Protein AF-A0A1F7J9J7-F1 (afdb_monomer)

Mean predicted aligned error: 6.48 Å

Solvent-accessible surface area (backbone atoms only — not comparable to full-atom values): 5836 Å² total; per-residue (Å²): 133,80,79,53,72,65,55,56,52,52,50,50,52,52,49,52,50,50,54,50,53,52,49,49,52,51,32,52,48,26,47,53,49,19,68,74,64,36,76,68,57,12,50,12,27,43,27,33,24,50,12,49,49,44,47,52,52,50,53,51,54,55,47,44,48,73,74,67,50,86,68,96,64,52,74,68,53,50,52,50,47,53,53,52,49,50,51,53,17,48,49,28,32,53,55,9,49,50,40,40,51,53,50,40,56,75,67,55,76,70,122

Radius of gyration: 17.93 Å; Cα contacts (8 Å, |Δi|>4): 87; chains: 1; bounding box: 50×30×52 Å

Structure (mmCIF, N/CA/C/O backbone):
data_AF-A0A1F7J9J7-F1
#
_entry.id   AF-A0A1F7J9J7-F1
#
loop_
_atom_site.group_PDB
_atom_site.id
_atom_site.type_symbol
_atom_site.label_atom_id
_atom_site.label_alt_id
_atom_site.label_comp_id
_atom_site.label_asym_id
_atom_site.label_entity_id
_atom_site.label_seq_id
_atom_site.pdbx_PDB_ins_code
_atom_site.Cartn_x
_atom_site.Cartn_y
_atom_site.Cartn_z
_atom_site.occupancy
_atom_site.B_iso_or_equiv
_atom_site.auth_seq_id
_atom_site.auth_comp_id
_atom_site.auth_asym_id
_atom_site.auth_atom_id
_atom_site.pdbx_PDB_model_num
ATOM 1 N N . MET A 1 1 ? 32.506 -15.930 -5.982 1.00 42.47 1 MET A N 1
ATOM 2 C CA . MET A 1 1 ? 31.784 -16.310 -7.214 1.00 42.47 1 MET A CA 1
ATOM 3 C C . MET A 1 1 ? 30.546 -15.428 -7.268 1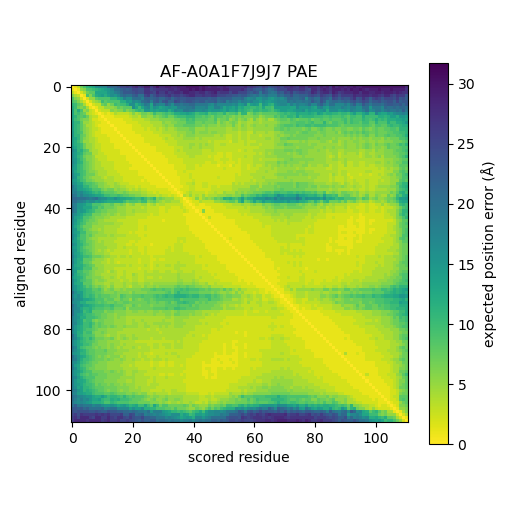.00 42.47 1 MET A C 1
ATOM 5 O O . MET A 1 1 ? 29.686 -15.584 -6.413 1.00 42.47 1 MET A O 1
ATOM 9 N N . PHE A 1 2 ? 30.525 -14.406 -8.127 1.00 44.22 2 PHE A N 1
ATOM 10 C CA . PHE A 1 2 ? 29.338 -13.556 -8.270 1.00 44.22 2 PHE A CA 1
ATOM 11 C C . PHE A 1 2 ? 28.208 -14.403 -8.868 1.00 44.22 2 PHE A C 1
ATOM 13 O O . PHE A 1 2 ? 28.496 -15.197 -9.769 1.00 44.22 2 PHE A O 1
ATOM 20 N N . PRO A 1 3 ? 26.963 -14.306 -8.372 1.00 52.19 3 PRO A N 1
ATOM 21 C CA . PRO A 1 3 ? 25.871 -15.089 -8.929 1.00 52.19 3 PRO A CA 1
ATOM 22 C C . PRO A 1 3 ? 25.718 -14.760 -10.415 1.00 52.19 3 PRO A C 1
ATOM 24 O O . PRO A 1 3 ? 25.849 -13.603 -10.821 1.00 52.19 3 PRO A O 1
ATOM 27 N N . SER A 1 4 ? 25.463 -15.778 -11.235 1.00 53.09 4 SER A N 1
ATOM 28 C CA . SER A 1 4 ? 25.180 -15.579 -12.654 1.00 53.09 4 SER A CA 1
ATOM 29 C C . SER A 1 4 ? 23.969 -14.656 -12.820 1.00 53.09 4 SER A C 1
ATOM 31 O O . SER A 1 4 ? 23.027 -14.688 -12.027 1.00 53.09 4 SER A O 1
ATOM 33 N N . THR A 1 5 ? 23.957 -13.846 -13.877 1.00 62.16 5 THR A N 1
ATOM 34 C CA . THR A 1 5 ? 22.828 -12.967 -14.240 1.00 62.16 5 THR A CA 1
ATOM 35 C C . THR A 1 5 ? 21.490 -13.718 -14.313 1.00 62.16 5 THR A C 1
ATOM 37 O O . THR A 1 5 ? 20.447 -13.158 -13.978 1.00 62.16 5 THR A O 1
ATOM 40 N N . SER A 1 6 ? 21.520 -15.014 -14.647 1.00 62.06 6 SER A N 1
ATOM 41 C CA . SER A 1 6 ? 20.356 -15.907 -14.610 1.00 62.06 6 SER A CA 1
ATOM 42 C C . SER A 1 6 ? 19.766 -16.078 -13.206 1.00 62.06 6 SER A C 1
ATOM 44 O O . SER A 1 6 ? 18.550 -15.982 -13.052 1.00 62.06 6 SER A O 1
ATOM 46 N N . PHE A 1 7 ? 20.603 -16.256 -12.178 1.00 64.12 7 PHE A N 1
ATOM 47 C CA . PHE A 1 7 ? 20.169 -16.420 -10.788 1.00 64.12 7 PHE A CA 1
ATOM 48 C C . PHE A 1 7 ? 19.474 -15.160 -10.264 1.00 64.12 7 PHE A C 1
ATOM 50 O O . PHE A 1 7 ? 18.409 -15.253 -9.656 1.00 64.12 7 PHE A O 1
ATOM 57 N N . TYR A 1 8 ? 20.030 -13.982 -10.565 1.00 66.44 8 TYR A N 1
ATOM 58 C CA . TYR A 1 8 ? 19.410 -12.702 -10.217 1.00 66.44 8 TYR A CA 1
ATOM 59 C C . TYR A 1 8 ? 18.032 -12.532 -10.866 1.00 66.44 8 TYR A C 1
ATOM 61 O O . TYR A 1 8 ? 17.097 -12.103 -10.191 1.00 66.44 8 TYR A O 1
ATOM 69 N N . SER A 1 9 ? 17.876 -12.911 -12.141 1.00 72.69 9 SER A N 1
ATOM 70 C CA . SER A 1 9 ? 16.582 -12.799 -12.827 1.00 72.69 9 SER A CA 1
ATOM 71 C C . SER A 1 9 ? 15.526 -13.748 -12.245 1.00 72.69 9 SER A C 1
ATOM 73 O O . SER A 1 9 ? 14.395 -13.331 -12.002 1.00 72.69 9 SER A O 1
ATOM 75 N N . THR A 1 10 ? 15.902 -14.993 -11.924 1.00 78.06 10 THR A N 1
ATOM 76 C CA . THR A 1 10 ? 14.987 -15.984 -11.340 1.00 78.06 10 THR A CA 1
ATOM 77 C C . THR A 1 10 ? 14.580 -15.599 -9.920 1.00 78.06 10 THR A C 1
ATOM 79 O O . THR A 1 10 ? 13.403 -15.688 -9.573 1.00 78.06 10 THR A O 1
ATOM 82 N N . ALA A 1 11 ? 15.528 -15.126 -9.104 1.00 80.50 11 ALA A N 1
ATOM 83 C CA . ALA A 1 11 ? 15.255 -14.666 -7.745 1.00 80.50 11 ALA A CA 1
ATOM 84 C C . ALA A 1 11 ? 14.336 -13.436 -7.734 1.00 80.50 11 ALA A C 1
ATOM 86 O O . ALA A 1 11 ? 13.388 -13.387 -6.951 1.00 80.50 11 ALA A O 1
ATOM 87 N N . LEU A 1 12 ? 14.572 -12.475 -8.633 1.00 79.00 12 LEU A N 1
ATOM 88 C CA . LEU A 1 12 ? 13.715 -11.302 -8.784 1.00 79.00 12 LEU A CA 1
ATOM 89 C C . LEU A 1 12 ? 12.295 -11.694 -9.214 1.00 79.00 12 LEU A C 1
ATOM 91 O O . LEU A 1 12 ? 11.326 -11.196 -8.648 1.00 79.00 12 LEU A O 1
ATOM 95 N N . MET A 1 13 ? 12.157 -12.619 -10.167 1.00 79.81 13 MET A N 1
ATOM 96 C CA . MET A 1 13 ? 10.850 -13.097 -10.624 1.00 79.81 13 MET A CA 1
ATOM 97 C C . MET A 1 13 ? 10.083 -13.818 -9.504 1.00 79.81 13 MET A C 1
ATOM 99 O O . MET A 1 13 ? 8.896 -13.558 -9.299 1.00 79.81 13 MET A O 1
ATOM 103 N N . ALA A 1 14 ? 10.765 -14.671 -8.733 1.00 83.50 14 ALA A N 1
ATOM 104 C CA . ALA A 1 14 ? 10.182 -15.357 -7.582 1.00 83.50 14 ALA A CA 1
ATOM 105 C C . ALA A 1 14 ? 9.765 -14.377 -6.471 1.00 83.50 14 ALA A C 1
ATOM 107 O O . ALA A 1 14 ? 8.667 -14.498 -5.928 1.00 83.50 14 ALA A O 1
ATOM 108 N N . ALA A 1 15 ? 10.601 -13.378 -6.168 1.00 86.19 15 ALA A N 1
ATOM 109 C CA . ALA A 1 15 ? 10.289 -12.338 -5.191 1.00 86.19 15 ALA A CA 1
ATOM 110 C C . ALA A 1 15 ? 9.068 -11.513 -5.619 1.00 86.19 15 ALA A C 1
ATOM 112 O O . ALA A 1 15 ? 8.151 -11.315 -4.826 1.00 86.19 15 ALA A O 1
ATOM 113 N N . THR A 1 16 ? 9.012 -11.103 -6.887 1.00 84.31 16 THR A N 1
ATOM 114 C CA . THR A 1 16 ? 7.867 -10.389 -7.463 1.00 84.31 16 THR A CA 1
ATOM 115 C C . THR A 1 16 ? 6.578 -11.195 -7.337 1.00 84.31 16 THR A C 1
ATOM 117 O O . THR A 1 16 ? 5.575 -10.678 -6.843 1.00 84.31 16 THR A O 1
ATOM 120 N N . PHE A 1 17 ? 6.604 -12.476 -7.721 1.00 85.44 17 PHE A N 1
ATOM 121 C CA . PHE A 1 17 ? 5.449 -13.360 -7.574 1.00 85.44 17 PHE A CA 1
ATOM 122 C C . PHE A 1 17 ? 5.006 -13.472 -6.110 1.00 85.44 17 PHE A C 1
ATOM 124 O O . PHE A 1 17 ? 3.821 -13.337 -5.806 1.00 85.44 17 PHE A O 1
ATOM 131 N N . PHE A 1 18 ? 5.954 -13.667 -5.193 1.00 89.12 18 PHE A N 1
ATOM 132 C CA . PHE A 1 18 ? 5.666 -13.801 -3.770 1.00 89.12 18 PHE A CA 1
ATOM 133 C C . PHE A 1 18 ? 5.053 -12.525 -3.176 1.00 89.12 18 PHE A C 1
ATOM 135 O O . PHE A 1 18 ? 4.060 -12.597 -2.448 1.00 89.12 18 PHE A O 1
ATOM 142 N N . VAL A 1 19 ? 5.586 -11.350 -3.521 1.00 87.44 19 VAL A N 1
ATOM 143 C CA . VAL A 1 19 ? 5.046 -10.049 -3.091 1.00 87.44 19 VAL A CA 1
ATOM 144 C C . VAL A 1 19 ? 3.618 -9.857 -3.597 1.00 87.44 19 VAL A C 1
ATOM 146 O O . VAL A 1 19 ? 2.757 -9.433 -2.826 1.00 87.44 19 VAL A O 1
ATOM 149 N N . PHE A 1 20 ? 3.320 -10.217 -4.848 1.00 86.69 20 PHE A N 1
ATOM 150 C CA . PHE A 1 20 ? 1.951 -10.140 -5.364 1.00 86.69 20 PHE A CA 1
ATOM 151 C C . PHE A 1 20 ? 1.003 -11.115 -4.684 1.00 86.69 20 PHE A C 1
ATOM 153 O O . PHE A 1 20 ? -0.081 -10.708 -4.273 1.00 86.69 20 PHE A O 1
ATOM 160 N N . ALA A 1 21 ? 1.398 -12.381 -4.549 1.00 87.56 21 ALA A N 1
ATOM 161 C C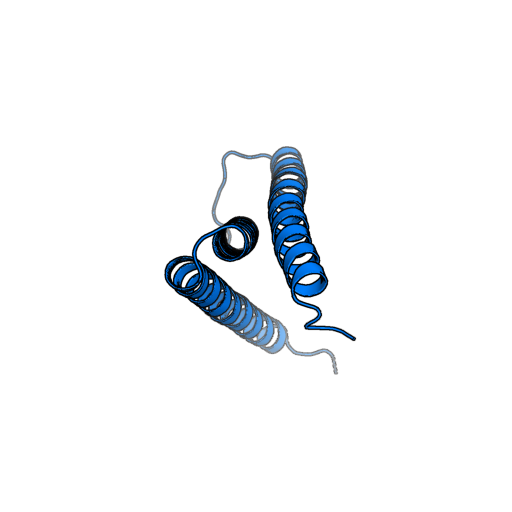A . ALA A 1 21 ? 0.563 -13.406 -3.937 1.00 87.56 21 ALA A CA 1
ATOM 162 C C . ALA A 1 21 ? 0.215 -13.039 -2.488 1.00 87.56 21 ALA A C 1
ATOM 164 O O . ALA A 1 21 ? -0.951 -13.063 -2.097 1.00 87.56 21 ALA A O 1
ATOM 165 N N . THR A 1 22 ? 1.214 -12.627 -1.706 1.00 90.06 22 THR A N 1
ATOM 166 C CA . THR A 1 22 ? 1.013 -12.203 -0.314 1.00 90.06 22 THR A CA 1
ATOM 167 C C . THR A 1 22 ? 0.169 -10.935 -0.222 1.00 90.06 22 THR A C 1
ATOM 169 O O . THR A 1 22 ? -0.768 -10.889 0.574 1.00 90.06 22 THR A O 1
ATOM 172 N N . SER A 1 23 ? 0.423 -9.939 -1.075 1.00 89.12 23 SER A N 1
ATOM 173 C CA . SER A 1 23 ? -0.368 -8.703 -1.121 1.00 89.12 23 SER A CA 1
ATOM 174 C C . SER A 1 23 ? -1.829 -8.980 -1.480 1.00 89.12 23 SER A C 1
ATOM 176 O O . SER A 1 23 ? -2.731 -8.453 -0.832 1.00 89.12 23 SER A O 1
ATOM 178 N N . PHE A 1 24 ? -2.083 -9.855 -2.457 1.00 90.12 24 PHE A N 1
ATOM 179 C CA . PHE A 1 24 ? -3.433 -10.265 -2.842 1.00 90.12 24 PHE A CA 1
ATOM 180 C C . P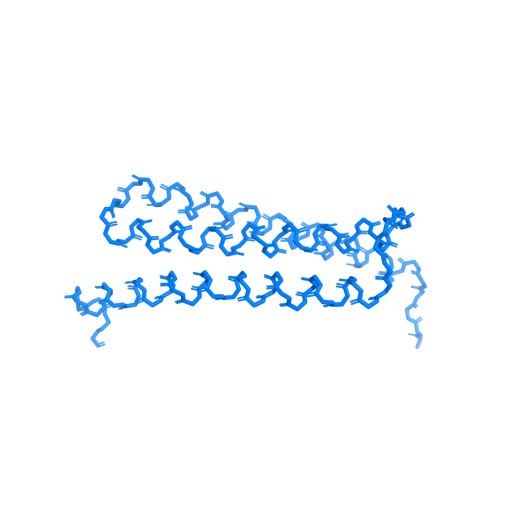HE A 1 24 ? -4.166 -10.952 -1.686 1.00 90.12 24 PHE A C 1
ATOM 182 O O . PHE A 1 24 ? -5.286 -10.565 -1.353 1.00 90.12 24 PHE A O 1
ATOM 189 N N . VAL A 1 25 ? -3.521 -11.917 -1.022 1.00 91.75 25 VAL A N 1
ATOM 190 C CA . VAL A 1 25 ? -4.094 -12.605 0.146 1.00 91.75 25 VAL A CA 1
ATOM 191 C C . VAL A 1 25 ? -4.410 -11.616 1.269 1.00 91.75 25 VAL A C 1
ATOM 193 O O . VAL A 1 25 ? -5.501 -11.676 1.839 1.00 91.75 25 VAL A O 1
ATOM 196 N N . LEU A 1 26 ? -3.507 -10.676 1.566 1.00 89.69 26 LEU A N 1
ATOM 197 C CA . LEU A 1 26 ? -3.722 -9.648 2.588 1.00 89.69 26 LEU A CA 1
ATOM 198 C C . LEU A 1 26 ? -4.905 -8.737 2.248 1.00 89.69 26 LEU A C 1
ATOM 200 O O . LEU A 1 26 ? -5.748 -8.492 3.110 1.00 89.69 26 LEU A O 1
ATOM 204 N N . ILE A 1 27 ? -5.004 -8.277 0.998 1.00 92.94 27 ILE A N 1
ATOM 205 C CA . ILE A 1 27 ? -6.109 -7.432 0.530 1.00 92.94 27 ILE A CA 1
ATOM 206 C C . ILE A 1 27 ? -7.438 -8.183 0.648 1.00 92.94 27 ILE A C 1
ATOM 208 O O . ILE A 1 27 ? -8.380 -7.665 1.247 1.00 92.94 27 ILE A O 1
ATOM 212 N N . VAL A 1 28 ? -7.517 -9.410 0.123 1.00 93.81 28 VAL A N 1
ATOM 213 C CA . VAL A 1 28 ? -8.740 -10.226 0.171 1.00 93.81 28 VAL A CA 1
ATOM 214 C C . VAL A 1 28 ? -9.156 -10.486 1.616 1.00 93.81 28 VAL A C 1
ATOM 216 O O . VAL A 1 28 ? -10.316 -10.272 1.967 1.00 93.81 28 VAL A O 1
ATOM 219 N N . THR A 1 29 ? -8.210 -10.873 2.473 1.00 92.69 29 THR A N 1
ATOM 220 C CA . THR A 1 29 ? -8.477 -11.122 3.895 1.00 92.69 29 THR A CA 1
ATOM 221 C C . THR A 1 29 ? -8.990 -9.856 4.575 1.00 92.69 29 THR A C 1
ATOM 223 O O . THR A 1 29 ? -10.034 -9.895 5.219 1.00 92.69 29 THR A O 1
ATOM 226 N N . ALA A 1 30 ? -8.338 -8.708 4.369 1.00 90.81 30 ALA A N 1
ATOM 227 C CA . ALA A 1 30 ? -8.766 -7.439 4.952 1.00 90.81 30 ALA A CA 1
ATOM 228 C C . ALA A 1 30 ? -10.176 -7.028 4.491 1.00 90.81 30 ALA A C 1
ATOM 230 O O . ALA A 1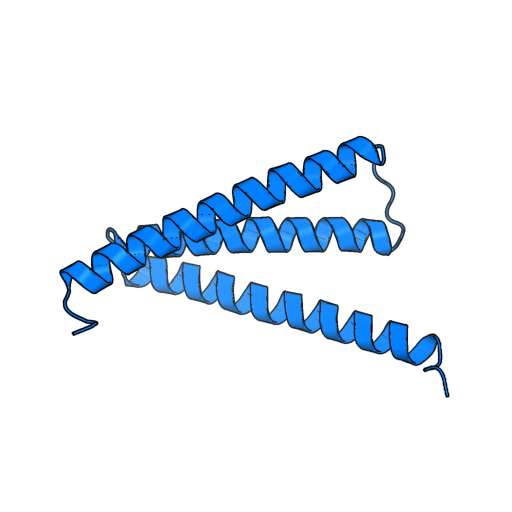 30 ? -10.986 -6.592 5.309 1.00 90.81 30 ALA A O 1
ATOM 231 N N . VAL A 1 31 ? -10.508 -7.210 3.208 1.00 92.06 31 VAL A N 1
ATOM 232 C CA . VAL A 1 31 ? -11.843 -6.902 2.665 1.00 92.06 31 VAL A CA 1
ATOM 233 C C . VAL A 1 31 ? -12.914 -7.836 3.233 1.00 92.06 31 VAL A C 1
ATOM 235 O O . VAL A 1 31 ? -13.978 -7.368 3.650 1.00 92.06 31 VAL A O 1
ATOM 238 N N . LEU A 1 32 ? -12.651 -9.144 3.278 1.00 91.62 32 LEU A N 1
ATOM 239 C CA . LEU A 1 32 ? -13.592 -10.125 3.823 1.00 91.62 32 LEU A CA 1
ATOM 240 C C . LEU A 1 32 ? -13.810 -9.913 5.326 1.00 91.62 32 LEU A C 1
ATOM 242 O O . LEU A 1 32 ? -14.958 -9.849 5.772 1.00 91.62 32 LEU A O 1
ATOM 246 N N . SER A 1 33 ? -12.735 -9.711 6.091 1.00 89.44 33 SER A N 1
ATOM 247 C CA . SER A 1 33 ? -12.804 -9.385 7.519 1.00 89.44 33 SER A CA 1
ATOM 248 C C . SER A 1 33 ? -13.526 -8.06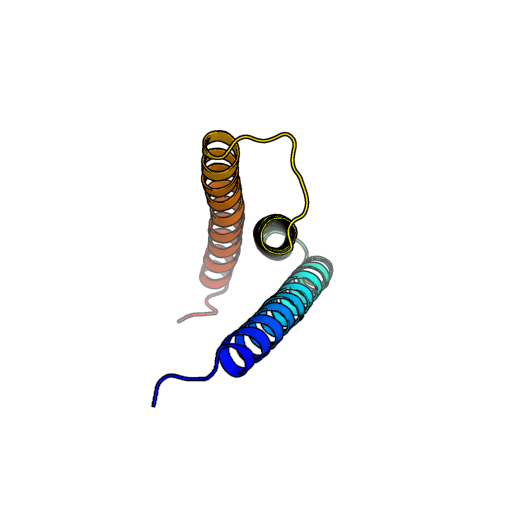1 7.767 1.00 89.44 33 SER A C 1
ATOM 250 O O . SER A 1 33 ? -14.307 -7.946 8.709 1.00 89.44 33 SER A O 1
ATOM 252 N N . ALA A 1 34 ? -13.346 -7.061 6.901 1.00 90.50 34 ALA A N 1
ATOM 253 C CA . ALA A 1 34 ? -14.074 -5.807 7.030 1.00 90.50 34 ALA A CA 1
ATOM 254 C C . ALA A 1 34 ? -15.589 -5.979 6.865 1.00 90.50 34 ALA A C 1
ATOM 256 O O . ALA A 1 34 ? -16.368 -5.285 7.525 1.00 90.50 34 ALA A O 1
ATOM 257 N N . LYS A 1 35 ? -16.007 -6.883 5.971 1.00 89.38 35 LYS A N 1
ATOM 258 C CA . LYS A 1 35 ? -17.419 -7.193 5.732 1.00 89.38 35 LYS A CA 1
ATOM 259 C C . LYS A 1 35 ? -18.043 -7.937 6.913 1.00 89.38 35 LYS A C 1
ATOM 261 O O . LYS A 1 35 ? -19.200 -7.673 7.220 1.00 89.38 35 LYS A O 1
ATOM 266 N N . SER A 1 36 ? -17.297 -8.827 7.572 1.00 87.56 36 SER A N 1
ATOM 267 C CA . SER A 1 36 ? -17.801 -9.592 8.719 1.00 87.56 36 SER A CA 1
ATOM 268 C C . SER A 1 36 ? -17.816 -8.794 10.026 1.00 87.56 36 SER A C 1
ATOM 270 O O . SER A 1 36 ? -18.748 -8.941 10.808 1.00 87.56 36 SER A O 1
ATOM 272 N N . MET A 1 37 ? -16.816 -7.940 10.267 1.00 87.25 37 MET A N 1
ATOM 273 C CA . MET A 1 37 ? -16.675 -7.224 11.541 1.00 87.25 37 MET A CA 1
ATOM 274 C C . MET A 1 37 ? -17.595 -6.004 11.671 1.00 87.25 37 MET A C 1
ATOM 276 O O . MET A 1 37 ? -18.035 -5.687 12.773 1.00 87.25 37 MET A O 1
ATOM 280 N N . GLY A 1 38 ? -17.894 -5.308 10.568 1.00 80.19 38 GLY A N 1
ATOM 281 C CA . GLY A 1 38 ? -18.729 -4.104 10.594 1.00 80.19 38 GLY A CA 1
ATOM 282 C C . GLY A 1 38 ? -18.183 -2.972 11.487 1.00 80.19 38 GLY A C 1
ATOM 283 O O . GLY A 1 38 ? -17.068 -3.023 12.013 1.00 80.19 38 GLY A O 1
ATOM 284 N N . GLY A 1 39 ? -18.962 -1.895 11.626 1.00 88.12 39 GLY A N 1
ATOM 285 C CA . GLY A 1 39 ? -18.645 -0.776 12.522 1.00 88.12 39 GLY A CA 1
ATOM 286 C C . GLY A 1 39 ? -17.266 -0.134 12.294 1.00 88.12 39 GLY A C 1
ATOM 287 O O . GLY A 1 39 ? -16.762 -0.060 11.172 1.00 88.12 39 GLY A O 1
ATOM 288 N N . ARG A 1 40 ? -16.646 0.349 13.380 1.00 87.88 40 ARG A N 1
ATOM 289 C CA . ARG A 1 40 ? -15.334 1.026 13.338 1.00 87.88 40 ARG A CA 1
ATOM 290 C C . ARG A 1 40 ? -14.187 0.077 12.970 1.00 87.88 40 ARG A C 1
ATOM 292 O O . ARG A 1 40 ? -13.239 0.507 12.323 1.00 87.88 40 ARG A O 1
ATOM 299 N N . LEU A 1 41 ? -14.292 -1.207 13.322 1.00 88.00 41 LEU A N 1
ATOM 300 C CA . LEU A 1 41 ? -13.256 -2.205 13.037 1.00 88.00 41 LEU A CA 1
ATOM 301 C C . LEU A 1 41 ? -13.223 -2.543 11.543 1.00 88.00 41 LEU A C 1
ATOM 303 O O . LEU A 1 41 ? -12.161 -2.546 10.922 1.00 88.00 41 LEU A O 1
ATOM 307 N N . GLY A 1 42 ? -14.403 -2.714 10.939 1.00 91.00 42 GLY A N 1
ATOM 308 C CA . GLY A 1 42 ? -14.537 -2.884 9.498 1.00 91.00 42 GLY A CA 1
ATOM 309 C C . GLY A 1 42 ? -14.086 -1.655 8.704 1.00 91.00 42 GLY A C 1
ATOM 310 O O . GLY A 1 42 ? -13.522 -1.807 7.624 1.00 91.00 42 GLY A O 1
ATOM 311 N N . MET A 1 43 ? -14.273 -0.438 9.230 1.00 92.81 43 MET A N 1
ATOM 312 C CA . MET A 1 43 ? -13.716 0.775 8.609 1.00 92.81 43 MET A CA 1
ATOM 313 C C . MET A 1 43 ? -12.183 0.782 8.623 1.00 92.81 43 MET A C 1
ATOM 315 O O . MET A 1 43 ? -11.582 1.030 7.576 1.00 92.81 43 MET A O 1
ATOM 319 N N . GLY A 1 44 ? -11.559 0.416 9.747 1.00 92.88 44 GLY A N 1
ATOM 320 C CA . GLY A 1 44 ? -10.102 0.311 9.846 1.00 92.88 44 GLY A CA 1
ATOM 321 C C . GLY A 1 44 ? -9.527 -0.698 8.850 1.00 92.88 44 GLY A C 1
ATOM 322 O O . GLY A 1 44 ? -8.599 -0.386 8.104 1.00 92.88 44 GLY A O 1
ATOM 323 N N . LEU A 1 45 ? -10.149 -1.875 8.744 1.00 94.19 45 LEU A N 1
ATOM 324 C CA . LEU A 1 45 ? -9.749 -2.911 7.786 1.00 94.19 45 LEU A CA 1
ATOM 325 C C . LEU A 1 45 ? -9.929 -2.486 6.321 1.00 94.19 45 LEU A C 1
ATOM 327 O O . LEU A 1 45 ? -9.065 -2.782 5.498 1.00 94.19 45 LEU A O 1
ATOM 331 N N . LYS A 1 46 ? -10.990 -1.739 5.981 1.00 94.62 46 LYS A N 1
ATOM 332 C CA . LYS A 1 46 ? -11.159 -1.166 4.630 1.00 94.62 46 LYS A CA 1
ATOM 333 C C . LYS A 1 46 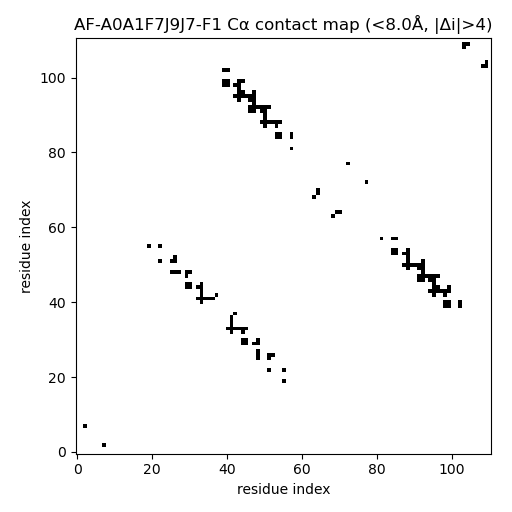? -10.050 -0.179 4.284 1.00 94.62 46 LYS A C 1
ATOM 335 O O . LYS A 1 46 ? -9.586 -0.176 3.149 1.00 94.62 46 LYS A O 1
ATOM 340 N N . LYS A 1 47 ? -9.612 0.641 5.245 1.00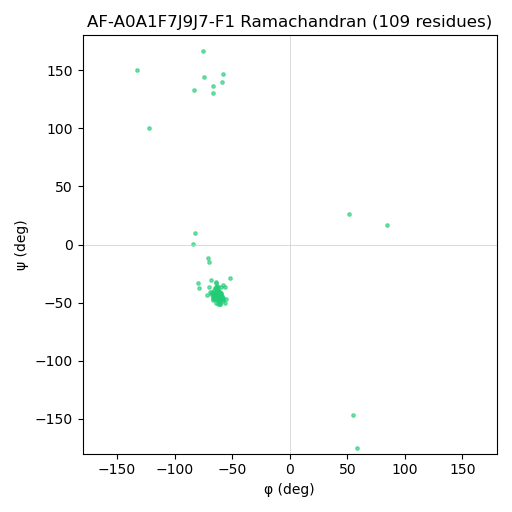 95.19 47 LYS A N 1
ATOM 341 C CA . LYS A 1 47 ? -8.493 1.575 5.048 1.00 95.19 47 LYS A CA 1
ATOM 342 C C . LYS A 1 47 ? -7.176 0.833 4.847 1.00 95.19 47 LYS A C 1
ATOM 344 O O . LYS A 1 47 ? -6.435 1.174 3.931 1.00 95.19 47 LYS A O 1
ATOM 349 N N . ILE A 1 48 ? -6.925 -0.226 5.621 1.00 94.62 48 ILE A N 1
ATOM 350 C CA . ILE A 1 48 ? -5.754 -1.090 5.406 1.00 94.62 48 ILE A CA 1
ATOM 351 C C . ILE A 1 48 ? -5.799 -1.723 4.011 1.00 94.62 48 ILE A C 1
ATOM 353 O O . ILE A 1 48 ? -4.814 -1.650 3.279 1.00 94.62 48 ILE A O 1
ATOM 357 N N . ALA A 1 49 ? -6.945 -2.280 3.609 1.00 94.94 49 ALA A N 1
ATOM 358 C CA . ALA A 1 49 ? -7.120 -2.849 2.276 1.00 94.94 49 ALA A CA 1
ATOM 359 C C . ALA A 1 49 ? -6.876 -1.808 1.171 1.00 94.94 49 ALA A C 1
ATOM 361 O O . ALA A 1 49 ? -6.159 -2.091 0.217 1.00 94.94 49 ALA A O 1
ATOM 362 N N . ALA A 1 50 ? -7.414 -0.593 1.316 1.00 95.38 50 ALA A N 1
ATOM 363 C CA . ALA A 1 50 ? -7.198 0.496 0.366 1.00 95.38 50 ALA A CA 1
ATOM 364 C C . ALA A 1 50 ? -5.710 0.859 0.240 1.00 95.38 50 ALA A C 1
ATOM 366 O O . ALA A 1 50 ? -5.195 0.932 -0.873 1.00 95.38 50 ALA A O 1
ATOM 367 N N . GLY A 1 51 ? -4.999 1.016 1.361 1.00 95.19 51 GLY A N 1
ATOM 368 C CA . GLY A 1 51 ? -3.559 1.288 1.354 1.00 95.19 51 GLY A CA 1
ATOM 369 C C . GLY A 1 51 ? -2.747 0.167 0.699 1.00 95.19 51 GLY A C 1
ATOM 370 O O . GLY A 1 51 ? -1.868 0.437 -0.120 1.00 95.19 51 GLY A O 1
ATOM 371 N N . ALA A 1 52 ? -3.085 -1.093 0.986 1.00 94.19 52 ALA A N 1
ATOM 372 C CA . ALA A 1 52 ? -2.449 -2.253 0.367 1.00 94.19 52 ALA A CA 1
ATOM 373 C C . ALA A 1 52 ? -2.701 -2.323 -1.151 1.00 94.19 52 ALA A C 1
ATOM 375 O O . ALA A 1 52 ? -1.768 -2.589 -1.905 1.00 94.19 52 ALA A O 1
ATOM 376 N N . ILE A 1 53 ? -3.919 -2.020 -1.616 1.00 94.94 53 ILE A N 1
ATOM 377 C CA . ILE A 1 53 ? -4.248 -1.934 -3.051 1.00 94.94 53 ILE A CA 1
ATOM 378 C C . ILE A 1 53 ? -3.426 -0.836 -3.731 1.00 94.94 53 ILE A C 1
ATOM 380 O O . ILE A 1 53 ? -2.866 -1.069 -4.799 1.00 94.94 53 ILE A O 1
ATOM 384 N N . VAL A 1 54 ? -3.322 0.342 -3.110 1.00 95.69 54 VAL A N 1
ATOM 385 C CA . VAL A 1 54 ? -2.537 1.467 -3.640 1.00 95.69 54 VAL A CA 1
ATOM 386 C C . VAL A 1 54 ? -1.066 1.073 -3.812 1.00 95.69 54 VAL A C 1
ATOM 388 O O . VAL A 1 54 ? -0.497 1.282 -4.883 1.00 95.69 54 VAL A O 1
ATOM 391 N N . HIS A 1 55 ? -0.460 0.442 -2.802 1.00 94.00 55 HIS A N 1
ATOM 392 C CA . HIS A 1 55 ? 0.925 -0.028 -2.893 1.00 94.00 55 HIS A CA 1
ATOM 393 C C . HIS A 1 55 ? 1.110 -1.169 -3.899 1.00 94.00 55 HIS A C 1
ATOM 395 O O . HIS A 1 55 ? 2.080 -1.149 -4.653 1.00 94.00 55 HIS A O 1
ATOM 401 N N . ALA A 1 56 ? 0.184 -2.129 -3.963 1.00 92.69 56 ALA A N 1
ATOM 402 C CA . ALA A 1 56 ? 0.235 -3.212 -4.944 1.00 92.69 56 ALA A CA 1
ATOM 403 C C . ALA A 1 56 ? 0.117 -2.681 -6.383 1.00 92.69 56 ALA A C 1
ATOM 405 O O . ALA A 1 56 ? 0.846 -3.128 -7.267 1.00 92.69 56 ALA A O 1
ATOM 406 N N . GLY A 1 57 ? -0.750 -1.689 -6.609 1.00 93.06 57 GLY A N 1
ATOM 407 C CA . GLY A 1 57 ? -0.888 -1.007 -7.894 1.00 93.06 57 GLY A CA 1
ATOM 408 C C . GLY A 1 57 ? 0.373 -0.237 -8.284 1.00 93.06 57 GLY A C 1
ATOM 409 O O . GLY A 1 57 ? 0.828 -0.353 -9.420 1.00 93.06 57 GLY A O 1
ATOM 410 N N . LEU A 1 58 ? 0.985 0.490 -7.341 1.00 93.94 58 LEU A N 1
ATOM 411 C CA . LEU A 1 58 ? 2.258 1.174 -7.580 1.00 93.94 58 LEU A CA 1
ATOM 412 C C . LEU A 1 58 ? 3.377 0.183 -7.913 1.00 93.94 58 LEU A C 1
ATOM 414 O O . LEU A 1 58 ? 4.119 0.394 -8.867 1.00 93.94 58 LEU A O 1
ATOM 418 N N . PHE A 1 59 ? 3.481 -0.911 -7.157 1.00 91.31 59 PHE A N 1
ATOM 419 C CA . PHE A 1 59 ? 4.460 -1.965 -7.408 1.00 91.31 59 PHE A CA 1
ATOM 420 C C . PHE A 1 59 ? 4.279 -2.584 -8.799 1.00 91.31 59 PHE A C 1
ATOM 422 O O . PHE A 1 59 ? 5.246 -2.715 -9.546 1.00 91.31 59 PHE A O 1
ATOM 429 N N . PHE A 1 60 ? 3.036 -2.884 -9.185 1.00 90.88 60 PHE A N 1
ATOM 430 C CA . PHE A 1 60 ? 2.712 -3.376 -10.523 1.00 90.88 60 PHE A CA 1
ATOM 431 C C . PHE A 1 60 ? 3.089 -2.388 -11.621 1.00 90.88 60 PHE A C 1
ATOM 433 O O . PHE A 1 60 ? 3.737 -2.775 -12.590 1.00 90.88 60 PHE A O 1
ATOM 440 N N . PHE A 1 61 ? 2.753 -1.111 -11.452 1.00 92.50 61 PHE A N 1
ATOM 441 C CA . PHE A 1 61 ? 3.132 -0.072 -12.401 1.00 92.50 61 PHE A CA 1
ATOM 442 C C . PHE A 1 61 ? 4.656 0.013 -12.576 1.00 92.50 61 PHE A C 1
ATOM 444 O O . PHE A 1 61 ? 5.147 0.011 -13.703 1.00 92.50 61 PHE A O 1
ATOM 451 N N . MET A 1 62 ? 5.415 0.009 -11.476 1.00 90.88 62 MET A N 1
ATOM 452 C CA . MET A 1 62 ? 6.881 0.037 -11.527 1.00 90.88 62 MET A CA 1
ATOM 453 C C . MET A 1 62 ? 7.468 -1.204 -12.210 1.00 90.88 62 MET A C 1
ATOM 455 O O . MET A 1 62 ? 8.451 -1.091 -12.940 1.00 90.88 62 MET A O 1
ATOM 459 N N . LEU A 1 63 ? 6.855 -2.375 -12.026 1.00 89.44 63 LEU A N 1
ATOM 460 C CA . LEU A 1 63 ? 7.266 -3.592 -12.724 1.00 89.44 63 LEU A CA 1
ATOM 461 C C . LEU A 1 63 ? 7.014 -3.524 -14.224 1.00 89.44 63 LEU A C 1
ATOM 463 O O . LEU A 1 63 ? 7.889 -3.924 -14.983 1.00 89.44 63 LEU A O 1
ATOM 467 N N . LEU A 1 64 ? 5.866 -3.003 -14.667 1.00 90.12 64 LEU A N 1
ATOM 468 C CA . LEU A 1 64 ? 5.609 -2.816 -16.099 1.00 90.12 64 LEU A CA 1
ATOM 469 C C . LEU A 1 64 ? 6.715 -1.968 -16.737 1.00 90.12 64 LEU A C 1
ATOM 471 O O . LEU A 1 64 ? 7.285 -2.369 -17.751 1.00 90.12 64 LEU A O 1
ATOM 475 N N . LEU A 1 65 ? 7.084 -0.855 -16.092 1.00 90.31 65 LEU A N 1
ATOM 476 C CA . LEU A 1 65 ? 8.197 -0.017 -16.543 1.00 90.31 65 LEU A CA 1
ATOM 477 C C . LEU A 1 65 ? 9.523 -0.789 -16.573 1.00 90.31 65 LEU A C 1
ATOM 479 O O . LEU A 1 65 ? 10.284 -0.672 -17.531 1.00 90.31 65 LEU A O 1
ATOM 483 N N . GLN A 1 66 ? 9.793 -1.615 -15.558 1.00 85.94 66 GLN A N 1
ATOM 484 C CA . GLN A 1 66 ? 10.996 -2.447 -15.510 1.00 85.94 66 GLN A CA 1
ATOM 485 C C . GLN A 1 66 ? 11.046 -3.496 -16.636 1.00 85.94 66 GLN A C 1
ATOM 487 O O . GLN A 1 66 ? 12.130 -3.807 -17.127 1.00 85.94 66 GLN A O 1
ATOM 492 N N . TYR A 1 67 ? 9.896 -4.016 -17.074 1.00 85.00 67 TYR A N 1
ATOM 493 C CA . TYR A 1 67 ? 9.774 -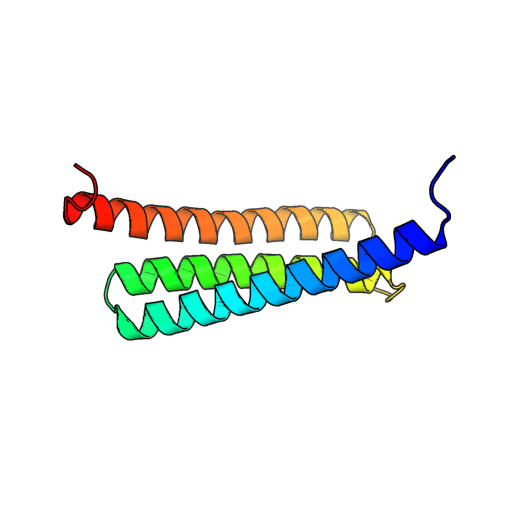4.932 -18.215 1.00 85.00 67 TYR A CA 1
ATOM 494 C C . TYR A 1 67 ? 9.735 -4.217 -19.578 1.00 85.00 67 TYR A C 1
ATOM 496 O O . TYR A 1 67 ? 9.481 -4.858 -20.597 1.00 85.00 67 TYR A O 1
ATOM 504 N N . GLY A 1 68 ? 10.012 -2.911 -19.618 1.00 86.00 68 GLY A N 1
ATOM 505 C CA . GLY A 1 68 ? 10.132 -2.145 -20.857 1.00 86.00 68 GLY A CA 1
ATOM 506 C C . GLY A 1 68 ? 8.809 -1.630 -21.415 1.00 86.00 68 GLY A C 1
ATOM 507 O O . GLY A 1 68 ? 8.761 -1.260 -22.584 1.00 86.00 68 GLY A O 1
ATOM 508 N N . TRP A 1 69 ? 7.735 -1.594 -20.616 1.00 91.25 69 TRP A N 1
ATOM 509 C CA . TRP A 1 69 ? 6.521 -0.896 -21.036 1.00 91.25 69 TRP A CA 1
ATOM 510 C C . TRP A 1 69 ? 6.772 0.604 -21.124 1.00 91.25 69 TRP A C 1
ATOM 512 O O . TRP A 1 69 ? 7.272 1.229 -20.186 1.00 91.25 69 TRP A O 1
ATOM 522 N N . GLU A 1 70 ? 6.371 1.181 -22.250 1.00 90.56 70 GLU A N 1
ATOM 523 C CA . GLU A 1 70 ? 6.457 2.615 -22.468 1.00 90.56 70 GLU A CA 1
ATOM 524 C C . GLU A 1 70 ? 5.373 3.354 -21.678 1.00 90.56 70 GLU A C 1
ATOM 526 O O . GLU A 1 70 ? 4.242 2.891 -21.512 1.00 90.56 70 GLU A O 1
ATOM 531 N N . THR A 1 71 ? 5.725 4.539 -21.190 1.00 91.44 71 THR A N 1
ATOM 532 C CA . THR A 1 71 ? 4.809 5.452 -20.512 1.00 91.44 71 THR A CA 1
ATOM 533 C C . THR A 1 71 ? 4.987 6.851 -21.071 1.00 91.44 71 THR A C 1
ATOM 535 O O . THR A 1 71 ? 6.079 7.241 -21.476 1.00 91.44 71 THR A O 1
ATOM 538 N N . ILE A 1 72 ? 3.910 7.632 -21.054 1.00 93.06 72 ILE A N 1
ATOM 539 C CA . ILE A 1 72 ? 3.941 9.054 -21.412 1.00 93.06 72 ILE A CA 1
ATOM 540 C C . ILE A 1 72 ? 4.658 9.912 -20.356 1.00 93.06 72 ILE A C 1
ATOM 542 O O . ILE A 1 72 ? 4.908 11.093 -20.588 1.00 93.06 72 ILE A O 1
ATOM 546 N N . LEU A 1 73 ? 4.943 9.344 -19.177 1.00 92.19 73 LEU A N 1
ATOM 547 C CA . LEU A 1 73 ? 5.552 10.057 -18.061 1.00 92.19 73 LEU A CA 1
ATOM 548 C C . LEU A 1 73 ? 7.072 10.130 -18.209 1.00 92.19 73 LEU A C 1
ATOM 550 O O . LEU A 1 73 ? 7.744 9.123 -18.422 1.00 92.19 73 LEU A O 1
ATOM 554 N N . ASN A 1 74 ? 7.633 11.318 -18.007 1.00 94.44 74 ASN A N 1
ATOM 555 C CA . ASN A 1 74 ? 9.081 11.482 -17.919 1.00 94.44 74 ASN A CA 1
ATOM 556 C C . ASN A 1 74 ? 9.628 10.974 -16.559 1.00 94.44 74 ASN A C 1
ATOM 558 O O . ASN A 1 74 ? 8.859 10.780 -15.610 1.00 94.44 74 ASN A O 1
ATOM 562 N N . PRO A 1 75 ? 10.956 10.792 -16.407 1.00 92.94 75 PRO A N 1
ATOM 563 C CA . PRO A 1 75 ? 11.538 10.246 -15.177 1.00 92.94 75 PRO A CA 1
ATOM 564 C C . PRO A 1 75 ? 11.188 11.025 -13.899 1.00 92.94 75 PRO A C 1
ATOM 566 O O . PRO A 1 75 ? 10.955 10.421 -12.853 1.00 92.94 75 PRO A O 1
ATOM 569 N N . VAL A 1 76 ? 11.098 12.357 -13.976 1.00 95.50 76 VAL A N 1
ATOM 570 C CA . VAL A 1 76 ? 10.749 13.209 -12.824 1.00 95.50 76 VAL A CA 1
ATOM 571 C C . VAL A 1 76 ? 9.286 12.997 -12.425 1.00 95.50 76 VAL A C 1
ATOM 573 O O . VAL A 1 76 ? 8.971 12.884 -11.242 1.00 95.50 76 VAL A O 1
ATOM 576 N N . GLN A 1 77 ? 8.383 12.871 -13.399 1.00 95.88 77 GLN A N 1
ATOM 577 C CA . GLN A 1 77 ? 6.974 12.559 -13.155 1.00 95.88 77 GLN A CA 1
ATOM 578 C C . GLN A 1 77 ? 6.793 11.172 -12.532 1.00 95.88 77 GLN A C 1
ATOM 580 O O . GLN A 1 77 ? 5.976 11.028 -11.625 1.00 95.88 77 GLN A O 1
ATOM 585 N N . ILE A 1 78 ? 7.577 10.173 -12.952 1.00 94.31 78 ILE A N 1
ATOM 586 C CA . ILE A 1 78 ? 7.564 8.830 -12.347 1.00 94.31 78 ILE A CA 1
ATOM 587 C C . ILE A 1 78 ? 8.005 8.894 -10.879 1.00 94.31 78 ILE A C 1
ATOM 589 O O . ILE A 1 78 ? 7.360 8.295 -10.020 1.00 94.31 78 ILE A O 1
ATOM 593 N N . GLN A 1 79 ? 9.055 9.657 -10.561 1.00 94.38 79 GLN A N 1
ATOM 594 C CA . GLN A 1 79 ? 9.501 9.851 -9.176 1.00 94.38 79 GLN A CA 1
ATOM 595 C C . GLN A 1 79 ? 8.436 10.552 -8.323 1.00 94.38 79 GLN A C 1
ATOM 597 O O . GLN A 1 79 ? 8.148 10.110 -7.210 1.00 94.38 79 GLN A O 1
ATOM 602 N N . MET A 1 80 ? 7.810 11.609 -8.847 1.00 96.50 80 MET A N 1
ATOM 603 C CA . MET A 1 80 ? 6.727 12.306 -8.147 1.00 96.50 80 MET A CA 1
ATOM 604 C C . MET A 1 80 ? 5.508 11.403 -7.934 1.00 96.50 80 MET A C 1
ATOM 606 O O . MET A 1 80 ? 4.941 11.404 -6.842 1.00 96.50 80 MET A O 1
ATOM 610 N N . LEU A 1 81 ? 5.137 10.595 -8.933 1.00 94.69 81 LEU A N 1
ATOM 611 C CA . LEU A 1 81 ? 4.076 9.595 -8.814 1.00 94.69 81 LEU A CA 1
ATOM 612 C C . LEU A 1 81 ? 4.415 8.577 -7.722 1.00 94.69 81 LEU A C 1
ATOM 614 O O . LEU A 1 81 ? 3.588 8.325 -6.850 1.00 94.69 81 LEU A O 1
ATOM 618 N N . TYR A 1 82 ? 5.635 8.033 -7.734 1.00 95.06 82 TYR A N 1
ATOM 619 C CA . TYR A 1 82 ? 6.095 7.083 -6.727 1.00 95.06 82 TYR A CA 1
ATOM 620 C C . TYR A 1 82 ? 5.967 7.660 -5.316 1.00 95.06 82 TYR A C 1
ATOM 622 O O . TYR A 1 82 ? 5.375 7.021 -4.446 1.00 95.06 82 TYR A O 1
ATOM 630 N N . VAL A 1 83 ? 6.469 8.877 -5.093 1.00 96.75 83 VAL A N 1
ATOM 631 C CA . VAL A 1 83 ? 6.399 9.542 -3.785 1.00 96.75 83 VAL A CA 1
ATOM 632 C C . VAL A 1 83 ? 4.949 9.812 -3.391 1.00 96.75 83 VAL A C 1
ATOM 634 O O . VAL A 1 83 ? 4.537 9.429 -2.298 1.00 96.75 83 VAL A O 1
ATOM 637 N N . GLY A 1 84 ? 4.155 10.417 -4.276 1.00 96.50 84 GLY A N 1
ATOM 638 C CA . GLY A 1 84 ? 2.766 10.774 -3.992 1.00 96.50 84 GLY A CA 1
ATOM 639 C C . GLY A 1 84 ? 1.911 9.556 -3.653 1.00 96.50 84 GLY A C 1
ATOM 640 O O . GLY A 1 84 ? 1.278 9.512 -2.600 1.00 96.50 84 GLY A O 1
ATOM 641 N N . VAL A 1 85 ? 1.956 8.526 -4.498 1.00 96.44 85 VAL A N 1
ATOM 642 C CA . VAL A 1 85 ? 1.193 7.288 -4.304 1.00 96.44 85 VAL A CA 1
ATOM 643 C C . VAL A 1 85 ? 1.675 6.535 -3.063 1.00 96.44 85 VAL A C 1
ATOM 645 O O . VAL A 1 85 ? 0.848 6.038 -2.299 1.00 96.44 85 VAL A O 1
ATOM 648 N N .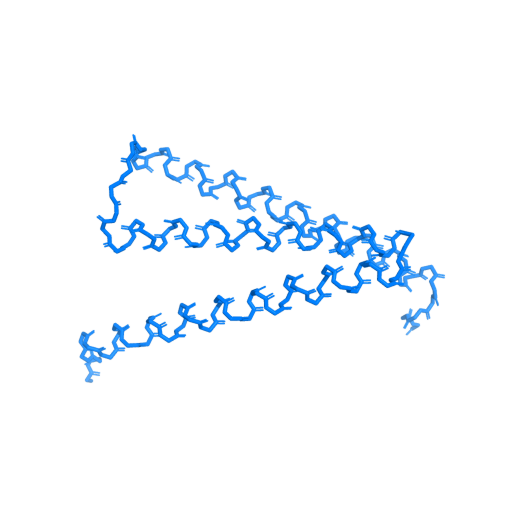 SER A 1 86 ? 2.987 6.506 -2.798 1.00 95.19 86 SER A N 1
ATOM 649 C CA . SER A 1 86 ? 3.531 5.883 -1.583 1.00 95.19 86 SER A CA 1
ATOM 650 C C . SER A 1 86 ? 3.071 6.593 -0.312 1.00 95.19 86 SER A C 1
ATOM 652 O O . SER A 1 86 ? 2.704 5.925 0.656 1.00 95.19 86 SER A O 1
ATOM 654 N N . LEU A 1 87 ? 3.048 7.930 -0.305 1.00 97.38 87 LEU A N 1
ATOM 655 C CA . LEU A 1 87 ? 2.550 8.719 0.824 1.00 97.38 87 LEU A CA 1
ATOM 656 C C . LEU A 1 87 ? 1.050 8.501 1.036 1.00 97.38 87 LEU A C 1
ATOM 658 O O . LEU A 1 87 ? 0.617 8.295 2.168 1.00 97.38 87 LEU A O 1
ATOM 662 N N . THR A 1 88 ? 0.256 8.489 -0.037 1.00 96.12 88 THR A N 1
ATOM 663 C CA . THR A 1 88 ? -1.184 8.215 0.045 1.00 96.12 88 THR A CA 1
ATOM 664 C C . THR A 1 88 ? -1.468 6.801 0.556 1.00 96.12 88 THR A C 1
ATOM 666 O O . THR A 1 88 ? -2.260 6.637 1.485 1.00 96.12 88 THR A O 1
ATOM 669 N N . GLY A 1 89 ? -0.800 5.784 0.003 1.00 94.75 89 GLY A N 1
ATOM 670 C CA . GLY A 1 89 ? -0.925 4.394 0.449 1.00 94.75 89 GLY A CA 1
ATOM 671 C C . GLY A 1 89 ? -0.558 4.232 1.925 1.00 94.75 89 GLY A C 1
ATOM 672 O O . GLY A 1 89 ? -1.337 3.677 2.702 1.00 94.75 89 GLY A O 1
ATOM 673 N N . SER A 1 90 ? 0.563 4.828 2.338 1.00 96.44 90 SER A N 1
ATOM 674 C CA . SER A 1 90 ? 1.009 4.837 3.736 1.00 96.44 90 SER A CA 1
ATOM 675 C C . SER A 1 90 ? 0.011 5.548 4.650 1.00 96.44 90 SER A C 1
ATOM 677 O O . SER A 1 90 ? -0.277 5.062 5.742 1.00 96.44 90 SER A O 1
ATOM 679 N N . GLY A 1 91 ? -0.572 6.663 4.201 1.00 97.44 91 GLY A N 1
ATOM 680 C CA . GLY A 1 91 ? -1.609 7.387 4.936 1.00 97.44 91 GLY A CA 1
ATOM 681 C C . GLY A 1 91 ? -2.841 6.525 5.214 1.00 97.44 91 GLY A C 1
ATOM 682 O O . GLY A 1 91 ? -3.324 6.490 6.348 1.00 97.44 91 GLY A O 1
ATOM 683 N N . PHE A 1 92 ? -3.312 5.765 4.219 1.00 96.69 92 PHE A N 1
ATOM 684 C CA . PHE A 1 92 ? -4.407 4.809 4.407 1.00 96.69 92 PHE A CA 1
ATOM 685 C C . PHE A 1 92 ? -4.048 3.689 5.387 1.00 96.69 92 PHE A C 1
ATOM 687 O O . PHE A 1 92 ? -4.854 3.376 6.266 1.00 96.69 92 PHE A O 1
ATOM 694 N N . LEU A 1 93 ? -2.843 3.120 5.277 1.00 95.06 93 LEU A N 1
ATOM 695 C CA . LEU A 1 93 ? -2.369 2.079 6.190 1.00 95.06 93 LEU A CA 1
ATOM 696 C C . LEU A 1 93 ? -2.313 2.588 7.633 1.00 95.06 93 LEU A C 1
ATOM 698 O O . LEU A 1 93 ? -2.899 1.966 8.516 1.00 95.06 93 LEU A O 1
ATOM 702 N N . ILE A 1 94 ? -1.678 3.739 7.872 1.00 96.50 94 ILE A N 1
ATOM 703 C CA . ILE A 1 94 ? -1.560 4.347 9.205 1.00 96.50 94 ILE A CA 1
ATOM 704 C C . ILE A 1 94 ? -2.942 4.659 9.778 1.00 96.50 94 ILE A C 1
ATOM 706 O O . ILE A 1 94 ? -3.223 4.311 10.924 1.00 96.50 94 ILE A O 1
ATOM 710 N N . ALA A 1 95 ? -3.828 5.274 8.991 1.00 95.19 95 ALA A N 1
ATOM 711 C CA . ALA A 1 95 ? -5.177 5.602 9.442 1.00 95.19 95 ALA A CA 1
ATOM 712 C C . ALA A 1 95 ? -5.993 4.346 9.791 1.00 95.19 95 ALA A C 1
ATOM 714 O O . ALA A 1 95 ? -6.712 4.334 10.791 1.00 95.19 95 ALA A O 1
ATOM 715 N N . GLY A 1 96 ? -5.866 3.283 8.992 1.00 94.06 96 GLY A N 1
ATOM 716 C CA . GLY A 1 96 ? -6.505 1.998 9.261 1.00 94.06 96 GLY A CA 1
ATOM 717 C C . GLY A 1 96 ? -5.956 1.322 10.518 1.00 94.06 96 GLY A C 1
ATOM 718 O O . GLY A 1 96 ? -6.730 0.927 11.389 1.00 94.06 96 GLY A O 1
ATOM 719 N N . PHE A 1 97 ? -4.629 1.265 10.666 1.00 93.19 97 PHE A N 1
ATOM 720 C CA . PHE A 1 97 ? -3.972 0.744 11.867 1.00 93.19 97 PHE A CA 1
ATOM 721 C C . PHE A 1 97 ? -4.361 1.520 13.123 1.00 93.19 97 PHE A C 1
ATOM 723 O O . PHE A 1 97 ? -4.640 0.910 14.152 1.00 93.19 97 PHE A O 1
ATOM 730 N N . TYR A 1 98 ? -4.420 2.849 13.046 1.00 93.75 98 TYR A N 1
ATOM 731 C CA . TYR A 1 98 ? -4.820 3.692 14.167 1.00 93.75 98 TYR A CA 1
ATOM 732 C C . TYR A 1 98 ? -6.253 3.395 14.627 1.00 93.75 98 TYR A C 1
ATOM 734 O O . TYR A 1 98 ? -6.510 3.302 15.829 1.00 93.75 98 TYR A O 1
ATOM 742 N N . GLU A 1 99 ? -7.188 3.192 13.693 1.00 92.06 99 GLU A N 1
ATOM 743 C CA . GLU A 1 99 ? -8.559 2.801 14.036 1.00 92.06 99 GLU A CA 1
ATOM 744 C C . GLU A 1 99 ? -8.616 1.444 14.730 1.00 92.06 99 GLU A C 1
ATOM 746 O O . GLU A 1 99 ? -9.254 1.333 15.778 1.00 92.06 99 GLU A O 1
ATOM 751 N N . ILE A 1 100 ? -7.918 0.440 14.194 1.00 90.69 100 ILE A N 1
ATOM 752 C CA . ILE A 1 100 ? -7.861 -0.892 14.806 1.00 90.69 100 ILE A CA 1
ATOM 753 C C . ILE A 1 100 ? -7.232 -0.807 16.198 1.00 90.69 100 ILE A C 1
ATOM 755 O O . ILE A 1 100 ? -7.798 -1.318 17.158 1.00 90.69 100 ILE A O 1
ATOM 759 N N . TYR A 1 101 ? -6.107 -0.105 16.339 1.00 89.62 101 TYR A N 1
ATOM 760 C CA . TYR A 1 101 ? -5.418 0.072 17.616 1.00 89.62 101 TYR A CA 1
ATOM 761 C C . TYR A 1 101 ? -6.307 0.733 18.674 1.00 89.62 101 TYR A C 1
ATOM 763 O O . TYR A 1 101 ? -6.376 0.263 19.812 1.00 89.62 101 TYR A O 1
ATOM 771 N N . LYS A 1 102 ? -7.019 1.805 18.304 1.00 89.06 102 LYS A N 1
ATOM 772 C CA . LYS A 1 102 ? -7.934 2.502 19.211 1.00 89.06 102 LYS A CA 1
ATOM 773 C C . LYS A 1 102 ? -9.046 1.570 19.701 1.00 89.06 102 LYS A C 1
ATOM 775 O O . LYS A 1 102 ? -9.339 1.564 20.891 1.00 89.06 102 LYS A O 1
ATOM 780 N N . ILE A 1 103 ? -9.611 0.749 18.816 1.00 85.81 103 ILE A N 1
ATOM 781 C CA . ILE A 1 103 ? -10.647 -0.234 19.170 1.00 85.81 103 ILE A CA 1
ATOM 782 C C . ILE A 1 103 ? -10.080 -1.331 20.071 1.00 85.81 103 ILE A C 1
ATOM 784 O O . ILE A 1 103 ? -10.684 -1.667 21.084 1.00 85.81 103 ILE A O 1
ATOM 788 N N . SER A 1 104 ? -8.900 -1.861 19.753 1.00 83.50 104 SER A N 1
ATOM 789 C CA . SER A 1 104 ? -8.249 -2.882 20.576 1.00 83.50 104 SER A CA 1
ATOM 790 C C . SER A 1 104 ? -7.969 -2.390 21.999 1.00 83.50 104 SER A C 1
ATOM 792 O O . SER A 1 104 ? -8.128 -3.153 22.952 1.00 83.50 104 SER A O 1
ATOM 794 N N . LYS A 1 105 ? -7.613 -1.105 22.157 1.00 83.06 105 LYS A N 1
ATOM 795 C CA . LYS A 1 105 ? -7.509 -0.453 23.469 1.00 83.06 105 LYS A CA 1
ATOM 796 C C . LYS A 1 105 ? -8.859 -0.312 24.171 1.00 83.06 105 LYS A C 1
ATOM 798 O O . LYS A 1 105 ? -8.947 -0.622 25.354 1.00 83.06 105 LYS A O 1
ATOM 803 N N . GLU A 1 106 ? -9.898 0.132 23.461 1.00 82.44 106 GLU A N 1
ATOM 804 C CA . GLU A 1 106 ? -11.266 0.240 24.001 1.00 82.44 106 GLU A CA 1
ATOM 805 C C . GLU A 1 106 ? -11.781 -1.126 24.510 1.00 82.44 106 GLU A C 1
ATOM 807 O O . GLU A 1 106 ? -12.449 -1.192 25.539 1.00 82.44 106 GLU A O 1
ATOM 812 N N . LEU A 1 107 ? -11.404 -2.222 23.846 1.00 76.12 107 LEU A N 1
ATOM 813 C CA . LEU A 1 107 ? -11.799 -3.592 24.191 1.00 76.12 107 LEU A CA 1
ATOM 814 C C . LEU A 1 107 ? -10.931 -4.260 25.276 1.00 76.12 107 LEU A C 1
ATOM 816 O O . LEU A 1 107 ? -11.185 -5.416 25.605 1.00 76.12 107 LEU A O 1
ATOM 820 N N . LYS A 1 108 ? -9.913 -3.578 25.829 1.00 73.00 108 LYS A N 1
ATOM 821 C CA . LYS A 1 108 ? -8.929 -4.151 26.779 1.00 73.00 108 LYS A CA 1
ATOM 822 C C . LYS A 1 108 ? -8.273 -5.458 26.291 1.00 73.00 108 LYS A C 1
ATOM 824 O O . LYS A 1 108 ? -7.826 -6.264 27.099 1.00 73.00 108 LYS A O 1
ATOM 829 N N . LEU A 1 109 ? -8.200 -5.669 24.973 1.00 59.50 109 LEU A N 1
ATOM 830 C CA . LEU A 1 109 ? -7.609 -6.875 24.372 1.00 59.50 109 LEU A CA 1
ATOM 831 C C . LEU A 1 109 ? -6.084 -6.938 24.539 1.00 59.50 109 LEU A C 1
ATOM 833 O O . LEU A 1 109 ? -5.487 -7.994 24.359 1.00 59.50 109 LEU A O 1
ATOM 837 N N . PHE A 1 110 ? -5.470 -5.815 24.907 1.00 53.44 110 PHE A N 1
ATOM 838 C CA . PHE A 1 110 ? -4.080 -5.725 25.327 1.00 53.44 110 PHE A CA 1
ATOM 839 C C . PHE A 1 110 ? -4.070 -5.122 26.733 1.00 53.44 110 PHE A C 1
ATOM 841 O O . PHE A 1 110 ? -4.276 -3.915 26.886 1.00 53.44 110 PHE A O 1
ATOM 848 N N . TYR A 1 111 ? -3.929 -5.993 27.732 1.00 50.97 111 TYR A N 1
ATOM 849 C CA . TYR A 1 111 ? -3.629 -5.638 29.117 1.00 50.97 111 TYR A CA 1
ATOM 850 C C . TYR A 1 111 ? -2.126 -5.772 29.346 1.00 50.97 111 TYR A C 1
ATOM 852 O O . TYR A 1 111 ? -1.551 -6.739 28.796 1.00 50.97 111 TYR A O 1
#

Foldseek 3Di:
DPDPPVVVVVVVVVVLVVLLVVLVVLLVVLQVVLVVPDDLLSVLSVLLSVLSVLVSVLSVVVVCVVVPDDDPDDPVRNVVSSVVSNVSSVVSNVSSVVSNVVVCVVVVVDD

Organism: NCBI:txid1802068

pLDDT: mean 87.07, std 11.87, range [42.47, 97.44]

Sequence (111 aa):
MFPSTSFYSTALMAATFFVFATSFVLIVTAVLSAKSMGGRLGMGLKKIAAGAIVHAGLFFFMLLLQYGWETILNPVQIQMLYVGVSLTGSGFLIAGFYEIYKISKELKLFY

Nearest PDB structures (foldseek):
  6egc-assembly1_A  TM=5.757E-01  e=6.565E-01  synthetic construct
  5c21-assembly1_B  TM=4.489E-01  e=5.362E+00  Escherichia coli

Secondary structure (DSSP, 8-state):
-PPPHHHHHHHHHHHHHHHHHHHHHHHHHHHHHHHHH-HHHHHHHHHHHHHHHHHHHHHHHHHHHHTT---S--HHHHHHHHHHHHHHHHHHHHHHHHHHHHHHHHTT---